Protein AF-A0A960QNX2-F1 (afdb_monomer_lite)

Secondary structure (DSSP, 8-state):
----HHHHHHHHHHHTT----PPPPPPPGGGTTTS-S------HHHHHH-TT---S--HHHHHHHHHHHTGGGT---

Foldseek 3Di:
DDDAPVVLQVLLCVLVVHDDDDDDDDDDPVCVVVDDRDDDDDCPVVCVVCVPDDDPDDSSRVSSCCNNVDVVVVNDD

Sequence (77 aa):
EANTWNAMAKHVFKAMGKKENIEYVPMPEDLVGKYQNYTCAEMDKFRQHALDYKAEFTFETAIEDYVTHYLLKDERW

Structure (mmCIF, N/CA/C/O backbone):
data_AF-A0A960QNX2-F1
#
_entry.id   AF-A0A960QNX2-F1
#
loop_
_atom_site.group_PDB
_atom_site.id
_atom_site.type_symbol
_atom_site.label_atom_id
_atom_site.label_alt_id
_atom_site.label_comp_id
_atom_site.label_asym_id
_atom_site.label_entity_id
_atom_site.label_seq_id
_atom_site.pdbx_PDB_ins_code
_atom_site.Cartn_x
_atom_site.Cartn_y
_atom_site.Cartn_z
_atom_site.occupancy
_atom_site.B_iso_or_equiv
_atom_site.auth_seq_id
_atom_site.auth_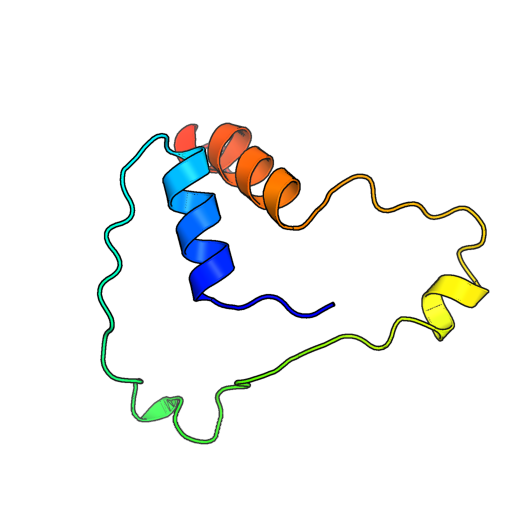comp_id
_atom_site.auth_asym_id
_atom_site.auth_atom_id
_atom_site.pdbx_PDB_model_num
ATOM 1 N N . GLU A 1 1 ? 11.411 -0.166 -4.549 1.00 85.38 1 GLU A N 1
ATOM 2 C CA . GLU A 1 1 ? 11.207 -1.538 -4.038 1.00 85.38 1 GLU A CA 1
ATOM 3 C C . GLU A 1 1 ? 9.718 -1.844 -3.988 1.00 85.38 1 GLU A C 1
ATOM 5 O O . GLU A 1 1 ? 8.925 -0.911 -4.093 1.00 85.38 1 GLU A O 1
ATOM 10 N N . ALA A 1 2 ? 9.341 -3.116 -3.876 1.00 93.50 2 ALA A N 1
ATOM 11 C CA . ALA A 1 2 ? 7.945 -3.514 -3.721 1.00 93.50 2 ALA A CA 1
ATOM 12 C C . ALA A 1 2 ? 7.569 -3.582 -2.236 1.00 93.50 2 ALA A C 1
ATOM 14 O O . ALA A 1 2 ? 8.358 -4.054 -1.421 1.00 93.50 2 ALA A O 1
ATOM 15 N N . ASN A 1 3 ? 6.3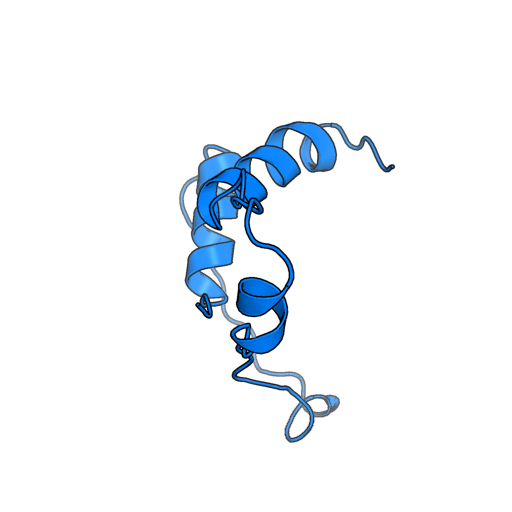51 -3.156 -1.905 1.00 95.50 3 ASN A N 1
ATOM 16 C CA . ASN A 1 3 ? 5.789 -3.239 -0.559 1.00 95.50 3 ASN A CA 1
ATOM 17 C C . ASN A 1 3 ? 4.622 -4.231 -0.524 1.00 95.50 3 ASN A C 1
ATOM 19 O O . ASN A 1 3 ? 3.981 -4.492 -1.540 1.00 95.50 3 ASN A O 1
ATOM 23 N N . THR A 1 4 ? 4.347 -4.795 0.653 1.00 96.62 4 THR A N 1
ATOM 24 C CA . THR A 1 4 ? 3.245 -5.754 0.831 1.00 96.62 4 THR A CA 1
ATOM 25 C C . THR A 1 4 ? 1.925 -5.046 1.135 1.00 96.62 4 THR A C 1
ATOM 27 O O . THR A 1 4 ? 1.910 -3.968 1.733 1.00 96.62 4 THR A O 1
ATOM 30 N N . TRP A 1 5 ? 0.804 -5.702 0.822 1.00 95.69 5 TRP A N 1
ATOM 31 C CA . TRP A 1 5 ? -0.531 -5.252 1.240 1.00 95.69 5 TRP A CA 1
ATOM 32 C C . TRP A 1 5 ? -0.646 -5.075 2.756 1.00 95.69 5 TRP A C 1
ATOM 34 O O . TRP A 1 5 ? -1.252 -4.114 3.225 1.00 95.69 5 TRP A O 1
ATOM 44 N N . ASN A 1 6 ? 0.004 -5.950 3.527 1.00 96.62 6 ASN A N 1
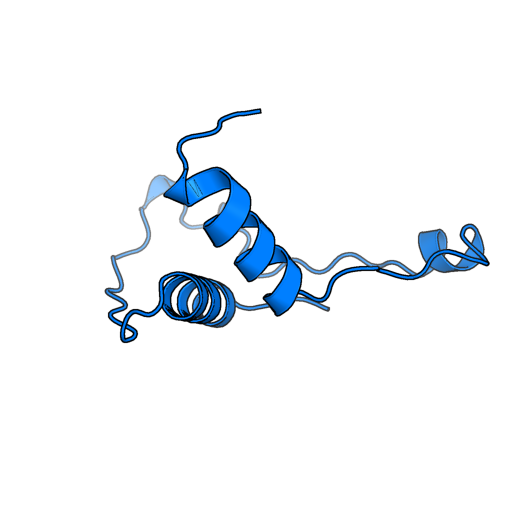ATOM 45 C CA . ASN A 1 6 ? 0.018 -5.851 4.982 1.00 96.62 6 ASN A CA 1
ATOM 46 C C . ASN A 1 6 ? 0.765 -4.604 5.463 1.00 96.62 6 ASN A C 1
ATOM 48 O O . ASN A 1 6 ? 0.278 -3.931 6.363 1.00 96.62 6 ASN A O 1
ATOM 52 N N . ALA A 1 7 ? 1.913 -4.265 4.867 1.00 96.44 7 ALA A N 1
ATOM 53 C CA . ALA A 1 7 ? 2.621 -3.029 5.205 1.00 96.44 7 ALA A CA 1
ATOM 54 C C . ALA A 1 7 ? 1.741 -1.803 4.926 1.00 96.44 7 ALA A C 1
ATOM 56 O O . ALA A 1 7 ? 1.578 -0.952 5.798 1.00 96.44 7 ALA A O 1
ATOM 57 N N . ME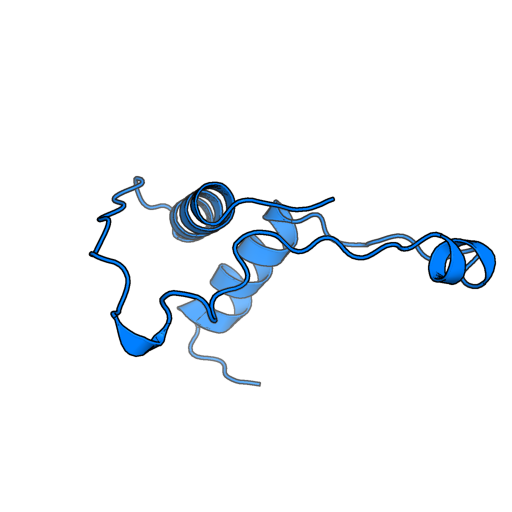T A 1 8 ? 1.092 -1.766 3.757 1.00 96.62 8 MET A N 1
ATOM 58 C CA . MET A 1 8 ? 0.159 -0.695 3.402 1.00 96.62 8 MET A CA 1
ATOM 59 C C . MET A 1 8 ? -0.964 -0.552 4.438 1.00 96.62 8 MET A C 1
ATOM 61 O O . MET A 1 8 ? -1.170 0.534 4.974 1.00 96.62 8 MET A O 1
ATOM 65 N N . ALA A 1 9 ? -1.652 -1.651 4.768 1.00 96.69 9 ALA A N 1
ATOM 66 C CA . ALA A 1 9 ? -2.751 -1.647 5.731 1.00 96.69 9 ALA A CA 1
ATOM 67 C C . ALA A 1 9 ? -2.308 -1.127 7.109 1.00 96.69 9 ALA A C 1
ATOM 69 O O . ALA A 1 9 ? -2.999 -0.303 7.708 1.00 96.69 9 ALA A O 1
ATOM 70 N N . LYS A 1 10 ? -1.132 -1.545 7.592 1.00 96.94 10 LYS A N 1
ATOM 71 C CA . LYS A 1 10 ? -0.567 -1.065 8.862 1.00 96.94 10 LYS A CA 1
ATOM 72 C C . LYS A 1 10 ? -0.314 0.437 8.858 1.00 96.94 10 LYS A C 1
ATOM 74 O O . LYS A 1 10 ? -0.693 1.112 9.813 1.00 96.94 10 LYS A O 1
ATOM 79 N N . HIS A 1 11 ? 0.278 0.970 7.788 1.00 97.00 11 HIS A N 1
ATOM 80 C CA . HIS A 1 11 ? 0.509 2.411 7.671 1.00 97.00 11 HIS A CA 1
ATOM 81 C C . HIS A 1 11 ? -0.804 3.197 7.609 1.00 97.00 11 HIS A C 1
ATOM 83 O O . HIS A 1 11 ? -0.895 4.250 8.229 1.00 97.00 11 HIS A O 1
ATOM 89 N N . VAL A 1 12 ? -1.851 2.661 6.972 1.00 96.69 12 VAL A N 1
ATOM 90 C CA . VAL A 1 12 ? -3.192 3.271 6.998 1.00 96.69 12 VAL A CA 1
ATOM 91 C C . VAL A 1 12 ? -3.757 3.310 8.424 1.00 96.69 12 VAL A C 1
ATOM 93 O O . VAL A 1 12 ? -4.176 4.371 8.880 1.00 96.69 12 VAL A O 1
ATOM 96 N N . PHE A 1 13 ? -3.723 2.198 9.172 1.00 97.06 13 PHE A N 1
ATOM 97 C CA . PHE A 1 13 ? -4.163 2.181 10.578 1.00 97.06 13 PHE A CA 1
ATOM 98 C C . PHE A 1 13 ? -3.379 3.176 11.438 1.00 97.06 13 PHE A C 1
ATOM 100 O O . PHE A 1 13 ? -3.976 3.914 12.228 1.00 97.06 13 PHE A O 1
ATOM 107 N N . LYS A 1 14 ? -2.056 3.228 11.244 1.00 96.44 14 LYS A N 1
ATOM 108 C CA . LYS A 1 14 ? -1.164 4.167 11.926 1.00 96.44 14 LYS A CA 1
ATOM 109 C C . LYS A 1 14 ? -1.531 5.619 11.613 1.00 96.44 14 LYS A C 1
ATOM 111 O O . LYS A 1 14 ? -1.692 6.396 12.548 1.00 96.44 14 LYS A O 1
ATOM 116 N N . ALA A 1 15 ? -1.733 5.963 10.340 1.00 95.75 15 ALA A N 1
ATOM 117 C CA . ALA A 1 15 ? -2.128 7.304 9.902 1.00 95.75 15 ALA A CA 1
ATOM 118 C C . ALA A 1 15 ? -3.491 7.731 10.473 1.00 95.75 15 ALA A C 1
ATOM 120 O O . ALA A 1 15 ? -3.715 8.899 10.772 1.00 95.75 15 ALA A O 1
ATOM 121 N N . MET A 1 16 ? -4.396 6.774 10.694 1.00 94.75 16 MET A N 1
ATOM 122 C CA . MET A 1 16 ? -5.682 7.013 11.356 1.00 94.75 16 MET A CA 1
ATOM 123 C C . MET A 1 16 ? -5.595 7.056 12.892 1.00 94.75 16 MET A C 1
ATOM 125 O O . MET A 1 16 ? -6.621 7.255 13.545 1.00 94.75 16 MET A O 1
ATOM 129 N N . GLY A 1 17 ? -4.426 6.805 13.493 1.00 95.50 17 GLY A N 1
ATOM 130 C CA . GLY A 1 17 ? -4.260 6.709 14.947 1.00 95.50 17 GLY A CA 1
ATOM 131 C C . GLY A 1 17 ? -5.015 5.533 15.580 1.00 95.50 17 GLY A C 1
ATOM 132 O O . GLY A 1 17 ? -5.405 5.597 16.747 1.00 95.50 17 GLY A O 1
ATOM 133 N N . LYS A 1 18 ? -5.269 4.462 14.818 1.00 95.69 18 LYS A N 1
ATOM 134 C CA . LYS A 1 18 ? -6.039 3.289 15.257 1.00 95.69 18 LYS A CA 1
ATOM 135 C C . LYS A 1 18 ? -5.138 2.072 15.432 1.00 95.69 18 LYS A C 1
ATOM 137 O O . LYS A 1 18 ? -4.124 1.920 14.759 1.00 95.69 18 LYS A O 1
ATOM 142 N N . LYS A 1 19 ? -5.535 1.167 16.332 1.00 96.31 19 LYS A N 1
ATOM 143 C CA . LYS A 1 19 ? -4.893 -0.149 16.441 1.00 96.31 19 LYS A CA 1
ATOM 144 C C . LYS A 1 19 ? -5.176 -0.966 15.182 1.00 96.31 19 LYS A C 1
ATOM 146 O O . LYS A 1 19 ? -6.295 -0.934 14.674 1.00 96.31 19 LYS A O 1
ATOM 151 N N . GLU A 1 20 ? -4.166 -1.702 14.729 1.00 96.25 20 GLU A N 1
ATOM 152 C CA . GLU A 1 20 ? -4.285 -2.637 13.612 1.00 96.25 20 GLU A CA 1
ATOM 153 C C . GLU A 1 20 ? -5.408 -3.646 13.886 1.00 96.25 20 GLU A C 1
ATOM 155 O O . GLU A 1 20 ? -5.429 -4.294 14.934 1.00 96.25 20 GLU A O 1
ATOM 160 N N . ASN A 1 21 ? -6.338 -3.777 12.942 1.00 96.38 21 ASN A N 1
ATOM 161 C CA . ASN A 1 21 ? -7.392 -4.786 12.980 1.00 96.38 21 ASN A CA 1
ATOM 162 C C . ASN A 1 21 ? -7.664 -5.285 11.556 1.00 96.38 21 ASN A C 1
ATOM 164 O O . ASN A 1 21 ? -8.537 -4.762 10.866 1.00 96.38 21 ASN A O 1
ATOM 168 N N . ILE A 1 22 ? -6.844 -6.228 11.088 1.00 96.50 22 ILE A N 1
ATOM 169 C CA . ILE A 1 22 ? -6.870 -6.723 9.706 1.00 96.50 22 ILE A CA 1
ATOM 170 C C . ILE A 1 22 ? -7.636 -8.046 9.660 1.00 96.50 22 ILE A C 1
ATOM 172 O O . ILE A 1 22 ? -7.240 -9.015 10.307 1.00 96.50 22 ILE A O 1
ATOM 176 N N . GLU A 1 23 ? -8.693 -8.090 8.854 1.00 97.06 23 GLU A N 1
ATOM 177 C CA . GLU A 1 23 ? -9.434 -9.306 8.524 1.00 97.06 23 GLU A CA 1
ATOM 178 C C . GLU A 1 23 ? -9.062 -9.769 7.111 1.00 97.06 23 GLU A C 1
ATOM 180 O O . GLU A 1 23 ? -9.014 -8.969 6.175 1.00 97.06 23 GLU A O 1
ATOM 185 N N . TYR A 1 24 ? -8.786 -11.063 6.959 1.00 96.38 24 TYR A N 1
ATOM 186 C CA . TYR A 1 24 ? -8.488 -11.663 5.662 1.00 96.38 24 TYR A CA 1
ATOM 187 C C . TYR A 1 24 ? -9.745 -12.313 5.109 1.00 96.38 24 TYR A C 1
ATOM 189 O O . TYR A 1 24 ? -10.344 -13.171 5.754 1.00 96.38 24 TYR A O 1
ATOM 197 N N . VAL A 1 25 ? -10.102 -11.939 3.888 1.00 94.94 25 VAL A N 1
ATOM 198 C CA . VAL A 1 25 ? -11.209 -12.549 3.153 1.00 94.94 25 VAL A CA 1
ATOM 199 C C . VAL A 1 25 ? -10.671 -13.520 2.097 1.00 94.94 25 VAL A C 1
ATOM 201 O O . VAL A 1 25 ? -9.552 -13.328 1.608 1.00 94.94 25 VAL A O 1
ATOM 204 N N . PRO A 1 26 ? -11.433 -14.566 1.727 1.00 95.25 26 PRO A N 1
ATOM 205 C CA . PRO A 1 26 ? -11.066 -15.439 0.619 1.00 95.25 26 PRO A CA 1
ATOM 206 C C . PRO A 1 26 ? -10.862 -14.647 -0.676 1.00 95.25 26 PRO A C 1
ATOM 208 O O . PRO A 1 26 ? -11.587 -13.688 -0.949 1.00 95.25 26 PRO A O 1
ATOM 211 N N . MET A 1 27 ? -9.887 -15.063 -1.486 1.00 92.25 27 MET A N 1
ATOM 212 C CA . MET A 1 27 ? -9.670 -14.467 -2.803 1.00 92.25 27 MET A CA 1
ATOM 213 C C . MET A 1 27 ? -10.898 -14.722 -3.694 1.00 92.25 27 MET A C 1
ATOM 215 O O . MET A 1 27 ? -11.296 -15.881 -3.827 1.00 92.25 27 MET A O 1
ATOM 219 N N . PRO A 1 28 ? -11.477 -13.682 -4.321 1.00 94.81 28 PRO A N 1
ATOM 220 C CA . PRO A 1 28 ? -12.549 -13.849 -5.296 1.00 94.81 28 PRO A CA 1
ATOM 221 C C . PRO A 1 28 ? -12.136 -14.779 -6.444 1.00 94.81 28 PRO A C 1
ATOM 223 O O . PRO A 1 28 ? -11.035 -14.649 -6.982 1.00 94.81 28 PRO A O 1
ATOM 226 N N . GLU A 1 29 ? -13.012 -15.714 -6.824 1.00 94.12 29 GLU A N 1
ATOM 227 C CA . GLU A 1 29 ? -12.712 -16.744 -7.834 1.00 94.12 29 GLU A CA 1
ATOM 228 C C . GLU A 1 29 ? -12.359 -16.153 -9.207 1.00 94.12 29 GLU A C 1
ATOM 230 O O . GLU A 1 29 ? -11.509 -16.679 -9.922 1.00 94.12 29 GLU A O 1
ATOM 235 N N . ASP A 1 30 ? -12.969 -15.027 -9.570 1.00 94.81 30 ASP A N 1
ATOM 236 C CA . ASP A 1 30 ? -12.764 -14.332 -10.841 1.00 94.81 30 ASP A CA 1
ATOM 237 C C . ASP A 1 30 ? -11.374 -13.688 -10.979 1.00 94.81 30 ASP A C 1
ATOM 239 O O . ASP A 1 30 ? -10.901 -13.485 -12.108 1.00 94.81 30 ASP A O 1
ATOM 243 N N . LEU A 1 31 ? -10.719 -13.408 -9.846 1.00 92.81 31 LEU A N 1
ATOM 244 C CA . LEU A 1 31 ? -9.356 -12.884 -9.755 1.00 92.81 31 LEU A CA 1
ATOM 245 C C . LEU A 1 31 ? -8.294 -13.990 -9.722 1.00 92.81 31 LEU A C 1
ATOM 247 O O . LEU A 1 31 ? -7.120 -13.718 -10.002 1.00 92.81 31 LEU A O 1
ATOM 251 N N . VAL A 1 32 ? -8.673 -15.236 -9.428 1.00 90.75 32 VAL A N 1
ATOM 252 C CA . VAL A 1 32 ? -7.737 -16.366 -9.403 1.00 90.75 32 VAL A CA 1
ATOM 253 C C . VAL A 1 32 ? -7.113 -16.541 -10.792 1.00 90.75 32 VAL A C 1
ATOM 255 O O . VAL A 1 32 ? -7.795 -16.630 -11.810 1.00 90.75 32 VAL A O 1
ATOM 258 N N . GLY A 1 33 ? -5.779 -16.534 -10.851 1.00 92.19 33 GLY A N 1
ATOM 259 C CA . GLY A 1 33 ? -5.013 -16.624 -12.101 1.00 92.19 33 GLY A CA 1
ATOM 260 C C . GLY A 1 33 ? -4.895 -15.319 -12.901 1.00 92.19 33 GLY A C 1
ATOM 261 O O . GLY A 1 33 ? -4.109 -15.268 -13.843 1.00 92.19 33 GLY A O 1
ATOM 262 N N . LYS A 1 34 ? -5.615 -14.257 -12.519 1.00 94.88 34 LYS A N 1
ATOM 263 C CA . LYS A 1 34 ? -5.519 -12.917 -13.134 1.00 94.88 34 LYS A CA 1
ATOM 264 C C . LYS A 1 34 ? -4.891 -11.879 -12.208 1.00 94.88 34 LYS A C 1
ATOM 266 O O . LYS A 1 34 ? -4.475 -10.818 -12.664 1.00 94.88 34 LYS A O 1
ATOM 271 N N . TYR A 1 35 ? -4.829 -12.172 -10.913 1.00 93.62 35 TYR A N 1
ATOM 272 C CA . TYR A 1 35 ? -4.287 -11.266 -9.915 1.00 93.62 35 TYR A CA 1
ATOM 273 C C . TYR A 1 35 ? -2.755 -11.241 -9.935 1.00 93.62 35 TYR A C 1
ATOM 275 O O . TYR A 1 35 ? -2.093 -12.277 -9.822 1.00 93.62 35 TYR A O 1
ATOM 283 N N . GLN A 1 36 ? -2.176 -10.044 -10.035 1.00 95.00 36 GLN A N 1
ATOM 284 C CA . GLN A 1 36 ? -0.730 -9.873 -9.977 1.00 95.00 36 GLN A CA 1
ATOM 285 C C . GLN A 1 36 ? -0.258 -9.828 -8.516 1.00 95.00 36 GLN A C 1
ATOM 287 O O . GLN A 1 36 ? -0.281 -8.786 -7.869 1.00 95.00 36 GLN A O 1
ATOM 292 N N . ASN A 1 37 ? 0.206 -10.970 -8.003 1.00 92.62 37 ASN A N 1
ATOM 293 C CA . ASN A 1 37 ? 0.668 -11.098 -6.613 1.00 92.62 37 ASN A CA 1
ATOM 294 C C . ASN A 1 37 ? 1.966 -10.328 -6.306 1.00 92.62 37 ASN A C 1
ATOM 296 O O . ASN A 1 37 ? 2.257 -10.060 -5.143 1.00 92.62 37 ASN A O 1
ATOM 300 N N . TYR A 1 38 ? 2.758 -9.997 -7.329 1.00 95.94 38 TYR A N 1
ATOM 301 C CA . TYR A 1 38 ? 3.997 -9.240 -7.174 1.00 95.94 38 TYR A CA 1
ATOM 302 C C . TYR A 1 38 ? 4.237 -8.314 -8.361 1.00 95.94 38 TYR A C 1
ATOM 304 O O . TYR A 1 38 ? 4.203 -8.730 -9.524 1.00 95.94 38 TYR A O 1
ATOM 312 N N . THR A 1 39 ? 4.515 -7.052 -8.056 1.00 95.00 39 THR A N 1
ATOM 313 C CA . THR A 1 39 ? 4.895 -6.043 -9.039 1.00 95.00 39 THR A CA 1
ATOM 314 C C . THR A 1 39 ? 6.057 -5.236 -8.463 1.00 95.00 39 THR A C 1
ATOM 316 O O . THR A 1 39 ? 6.052 -4.862 -7.291 1.00 95.00 39 THR A O 1
ATOM 319 N N . CYS A 1 40 ? 7.091 -5.005 -9.268 1.00 95.25 40 CYS A N 1
ATOM 320 C CA . CYS A 1 40 ? 8.187 -4.110 -8.918 1.00 95.25 40 CYS A CA 1
ATOM 321 C C . CYS A 1 40 ? 8.710 -3.476 -10.201 1.00 95.25 40 CYS A C 1
ATOM 323 O O . CYS A 1 40 ? 9.173 -4.183 -11.094 1.00 95.25 40 CYS A O 1
ATOM 325 N N . ALA A 1 41 ? 8.620 -2.151 -10.299 1.00 93.62 41 ALA A N 1
ATOM 326 C CA . ALA A 1 41 ? 9.127 -1.434 -11.458 1.00 93.62 41 ALA A CA 1
ATOM 327 C C . ALA A 1 41 ? 10.663 -1.478 -11.490 1.00 93.62 41 ALA A C 1
ATOM 329 O O . ALA A 1 41 ? 11.328 -1.209 -10.484 1.00 93.62 41 ALA A O 1
ATOM 330 N N . GLU A 1 42 ? 11.215 -1.794 -12.660 1.00 94.62 42 GLU A N 1
ATOM 331 C CA . GLU A 1 42 ? 12.632 -1.619 -12.964 1.00 94.62 42 GLU A CA 1
ATOM 332 C C . GLU A 1 42 ? 12.845 -0.155 -13.359 1.00 94.62 42 GLU A C 1
ATOM 334 O O . GLU A 1 42 ? 12.200 0.363 -14.269 1.00 94.62 42 GLU A O 1
ATOM 339 N N . MET A 1 43 ? 13.678 0.541 -12.590 1.00 91.62 43 MET A N 1
ATOM 340 C CA . MET A 1 43 ? 13.775 2.002 -12.627 1.00 91.62 43 MET A CA 1
ATOM 341 C C . MET A 1 43 ? 15.137 2.475 -13.146 1.00 91.62 43 MET A C 1
ATOM 343 O O . MET A 1 43 ? 15.442 3.663 -13.029 1.00 91.62 43 MET A O 1
ATOM 347 N 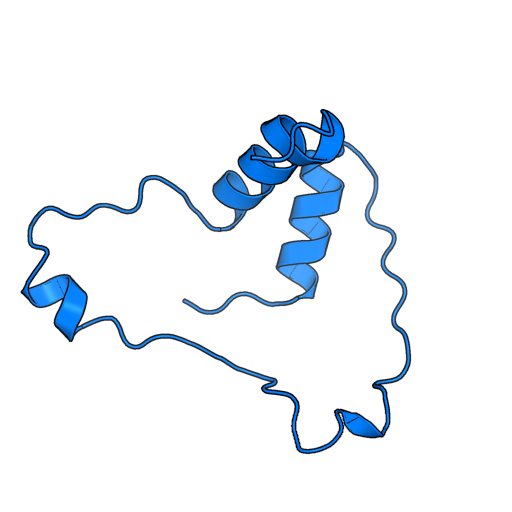N . ASP A 1 44 ? 15.974 1.590 -13.699 1.00 91.56 44 ASP A N 1
ATOM 348 C CA . ASP A 1 44 ? 17.345 1.949 -14.078 1.00 91.56 44 ASP A CA 1
ATOM 349 C C . ASP A 1 44 ? 17.345 2.933 -15.243 1.00 91.56 44 ASP A C 1
ATOM 351 O O . ASP A 1 44 ? 18.040 3.947 -15.186 1.00 91.56 44 ASP A O 1
ATOM 355 N N . LYS A 1 45 ? 16.478 2.717 -16.239 1.00 92.75 45 LYS A N 1
ATOM 356 C CA . LYS A 1 45 ? 16.293 3.666 -17.351 1.00 92.75 45 LYS A CA 1
ATOM 357 C C . LYS A 1 45 ? 15.866 5.050 -16.868 1.00 92.75 45 LYS A C 1
ATOM 359 O O . LYS A 1 45 ? 16.421 6.053 -17.301 1.00 92.75 45 LYS A O 1
ATOM 364 N N . PHE A 1 46 ? 14.897 5.116 -15.955 1.00 91.12 46 PHE A N 1
ATOM 365 C CA . PHE A 1 46 ? 14.434 6.392 -15.409 1.00 91.12 46 PHE A CA 1
ATOM 366 C C . PHE A 1 46 ? 15.558 7.107 -14.649 1.00 91.12 46 PHE A C 1
ATOM 368 O O . PHE A 1 46 ? 15.829 8.276 -14.913 1.00 91.12 46 PHE A O 1
ATOM 375 N N . ARG A 1 47 ? 16.269 6.389 -13.770 1.00 88.88 47 ARG A N 1
ATOM 376 C CA . ARG A 1 47 ? 17.383 6.940 -12.985 1.00 88.88 47 ARG A CA 1
ATOM 377 C C . ARG A 1 47 ? 18.533 7.459 -13.849 1.00 88.88 47 ARG A C 1
ATOM 379 O O . ARG A 1 47 ? 19.154 8.445 -13.477 1.00 88.88 47 ARG A O 1
ATOM 386 N N . GLN A 1 48 ? 18.807 6.830 -14.993 1.00 90.19 48 GLN A N 1
ATOM 387 C CA . GLN A 1 48 ? 19.850 7.289 -15.920 1.00 90.19 48 GLN A CA 1
ATOM 388 C C . GLN A 1 48 ? 19.524 8.641 -16.568 1.00 90.19 48 GLN A C 1
ATOM 390 O O . GLN A 1 48 ? 20.435 9.419 -16.840 1.00 90.19 48 GLN A O 1
ATOM 395 N N . HIS A 1 49 ? 18.244 8.929 -16.818 1.00 92.44 49 HIS A N 1
ATOM 396 C CA . HIS A 1 49 ? 17.820 10.163 -17.488 1.00 92.44 49 HIS A CA 1
ATOM 397 C C . HIS A 1 49 ? 17.382 11.270 -16.521 1.00 92.44 49 HIS A C 1
ATOM 399 O O . HIS A 1 49 ? 17.444 12.446 -16.873 1.00 92.44 49 HIS A O 1
ATOM 405 N N . ALA A 1 50 ? 16.965 10.919 -15.306 1.00 86.00 50 ALA A N 1
ATOM 406 C CA . ALA A 1 50 ? 16.474 11.852 -14.296 1.00 86.00 50 ALA A CA 1
ATOM 407 C C . ALA A 1 50 ? 17.556 12.161 -13.244 1.00 86.00 50 ALA A C 1
ATOM 409 O O . ALA A 1 50 ? 17.379 11.864 -12.064 1.00 86.00 50 ALA A O 1
ATOM 410 N N . LEU A 1 51 ? 18.680 12.742 -13.689 1.00 74.56 51 LEU A N 1
ATOM 411 C CA . LEU A 1 51 ? 19.922 12.915 -12.911 1.00 74.56 51 LEU A CA 1
ATOM 412 C C . LEU A 1 51 ? 19.751 13.623 -11.550 1.00 74.56 51 LEU A C 1
ATOM 414 O O . LEU A 1 51 ? 20.530 13.356 -10.639 1.00 74.56 51 LEU A O 1
ATOM 418 N N . ASP A 1 52 ? 18.708 14.443 -11.386 1.00 83.62 52 ASP A N 1
ATOM 419 C CA . ASP A 1 52 ? 18.436 15.200 -10.154 1.00 83.62 52 ASP A CA 1
ATOM 420 C C . ASP A 1 52 ? 17.133 14.795 -9.443 1.00 83.62 52 ASP A C 1
ATOM 422 O O . ASP A 1 52 ? 16.728 15.428 -8.466 1.00 83.62 52 ASP A O 1
ATOM 426 N N . TYR A 1 53 ? 16.453 13.738 -9.901 1.00 83.50 53 TYR A N 1
ATOM 427 C CA . TYR A 1 53 ? 15.212 13.306 -9.263 1.00 83.50 53 TYR A CA 1
ATOM 428 C C . TYR A 1 53 ? 15.490 12.635 -7.916 1.00 83.50 53 TYR A C 1
ATOM 430 O O . TYR A 1 53 ? 16.143 11.591 -7.832 1.00 83.50 53 TYR A O 1
ATOM 438 N N . LYS A 1 54 ? 14.918 13.203 -6.854 1.00 82.75 54 LYS A N 1
ATOM 439 C CA . LYS A 1 54 ? 14.846 12.590 -5.529 1.00 82.75 54 LYS A CA 1
ATOM 440 C C . LYS A 1 54 ? 13.386 12.372 -5.179 1.00 82.75 54 LYS A C 1
ATOM 442 O O . LYS A 1 54 ? 12.582 13.291 -5.284 1.00 82.75 54 LYS A O 1
ATOM 447 N N . ALA A 1 55 ? 13.052 11.155 -4.764 1.00 82.31 55 ALA A N 1
ATOM 448 C CA . ALA A 1 55 ? 11.726 10.883 -4.235 1.00 82.31 55 ALA A CA 1
ATOM 449 C C . ALA A 1 55 ? 11.532 11.699 -2.948 1.00 82.31 55 ALA A C 1
ATOM 451 O O . ALA A 1 55 ? 12.292 11.538 -1.994 1.00 82.31 55 ALA A O 1
ATOM 452 N N . GLU A 1 56 ? 10.533 12.577 -2.941 1.00 84.50 56 GLU A N 1
ATOM 453 C CA . GLU A 1 56 ? 10.195 13.414 -1.780 1.00 84.50 56 GLU A CA 1
ATOM 454 C C . GLU A 1 56 ? 9.450 12.627 -0.695 1.00 84.50 56 GLU A C 1
ATOM 456 O O . GLU A 1 56 ? 9.436 13.019 0.469 1.00 84.50 56 GLU A O 1
ATOM 461 N N . PHE A 1 57 ? 8.881 11.477 -1.063 1.00 88.38 57 PHE A N 1
ATOM 462 C CA . PHE A 1 57 ? 8.106 10.629 -0.173 1.00 88.38 57 PHE A CA 1
ATOM 463 C C . PHE A 1 57 ? 8.695 9.227 -0.072 1.00 88.38 57 PHE A C 1
ATOM 465 O O . PHE A 1 57 ? 9.187 8.653 -1.049 1.00 88.38 57 PHE A O 1
ATOM 472 N N . THR A 1 58 ? 8.586 8.651 1.121 1.00 93.19 58 THR A N 1
ATOM 473 C CA . THR A 1 58 ? 8.719 7.212 1.326 1.00 93.19 58 THR A CA 1
ATOM 474 C C . THR A 1 58 ? 7.343 6.564 1.197 1.00 93.19 58 THR A C 1
ATOM 476 O O . THR A 1 58 ? 6.317 7.243 1.165 1.00 93.19 58 THR A O 1
ATOM 479 N N . PHE A 1 59 ? 7.305 5.232 1.141 1.00 94.06 59 PHE A N 1
ATOM 480 C CA . PHE A 1 59 ? 6.037 4.505 1.109 1.00 94.06 59 PHE A CA 1
ATOM 481 C C . PHE A 1 59 ? 5.142 4.844 2.311 1.00 94.06 59 PHE A C 1
ATOM 483 O O . PHE A 1 59 ? 3.947 5.064 2.149 1.00 94.06 59 PHE A O 1
ATOM 490 N N . GLU A 1 60 ? 5.729 4.943 3.505 1.00 94.88 60 GLU A N 1
ATOM 491 C CA . GLU A 1 60 ? 5.000 5.286 4.724 1.00 94.88 60 GLU A CA 1
ATOM 492 C C . GLU A 1 60 ? 4.501 6.735 4.713 1.00 94.88 60 GLU A C 1
ATOM 494 O O . GLU A 1 60 ? 3.318 6.964 4.966 1.00 94.88 60 GLU A O 1
ATOM 499 N N . THR A 1 61 ? 5.362 7.706 4.381 1.00 95.19 61 THR A N 1
ATOM 500 C CA . THR A 1 61 ? 4.972 9.124 4.447 1.00 95.19 61 THR A CA 1
ATOM 501 C C . THR A 1 61 ? 3.955 9.498 3.375 1.00 95.19 61 THR A C 1
ATOM 503 O O . THR A 1 61 ? 3.085 10.322 3.636 1.00 95.19 61 THR A O 1
ATOM 506 N N . ALA A 1 62 ? 4.004 8.859 2.201 1.00 94.69 62 ALA A N 1
ATOM 507 C CA . ALA A 1 62 ? 2.985 9.033 1.167 1.00 94.69 62 ALA A CA 1
ATOM 508 C C . ALA A 1 62 ? 1.601 8.536 1.624 1.00 94.69 62 ALA A C 1
ATOM 510 O O . ALA A 1 62 ? 0.591 9.183 1.356 1.00 94.69 62 ALA A O 1
ATOM 511 N N . ILE A 1 63 ? 1.540 7.392 2.321 1.00 96.25 63 ILE A N 1
ATOM 512 C CA . ILE A 1 63 ? 0.278 6.858 2.859 1.00 96.25 63 ILE A CA 1
ATOM 513 C C . ILE A 1 63 ? -0.266 7.779 3.950 1.00 96.25 63 ILE A C 1
ATOM 515 O O . ILE A 1 63 ? -1.462 8.069 3.963 1.00 96.25 63 ILE A O 1
ATOM 519 N N . GLU A 1 64 ? 0.600 8.228 4.860 1.00 95.50 64 GLU A N 1
ATOM 520 C CA . GLU A 1 64 ? 0.220 9.135 5.942 1.00 95.50 64 GLU A CA 1
ATOM 521 C C . GLU A 1 64 ? -0.363 10.441 5.399 1.00 95.50 64 GLU A C 1
ATOM 523 O O . GLU A 1 64 ? -1.465 10.826 5.798 1.00 95.50 64 GLU A O 1
ATOM 528 N N . ASP A 1 65 ? 0.323 11.072 4.445 1.00 94.31 65 ASP A N 1
ATOM 529 C CA . ASP A 1 65 ? -0.148 12.285 3.780 1.00 94.31 65 ASP A CA 1
ATOM 530 C C . ASP A 1 65 ? -1.518 12.074 3.122 1.00 94.31 65 ASP A C 1
ATOM 532 O O . ASP A 1 65 ? -2.474 12.795 3.412 1.00 94.31 65 ASP A O 1
ATOM 536 N N . TYR A 1 66 ? -1.651 11.020 2.312 1.00 94.62 66 TYR A N 1
ATOM 537 C CA . TYR A 1 66 ? -2.886 10.749 1.584 1.00 94.62 66 TYR A CA 1
ATOM 538 C C . TYR A 1 66 ? -4.082 10.502 2.520 1.00 94.62 66 TYR A C 1
ATOM 540 O O . TYR A 1 66 ? -5.175 11.036 2.313 1.00 94.62 66 TYR A O 1
ATOM 548 N N . VAL A 1 67 ? -3.883 9.721 3.587 1.00 94.69 67 VAL A N 1
ATOM 549 C CA . VAL A 1 67 ? -4.945 9.414 4.555 1.00 94.69 67 VAL A CA 1
ATOM 550 C C . VAL A 1 67 ? -5.352 10.654 5.346 1.00 94.69 67 VAL A C 1
ATOM 552 O O . VAL A 1 67 ? -6.545 10.933 5.483 1.00 94.69 67 VAL A O 1
ATOM 555 N N . THR A 1 68 ? -4.378 11.390 5.878 1.00 93.06 68 THR A N 1
ATOM 556 C CA . THR A 1 68 ? -4.638 12.489 6.818 1.00 93.06 68 THR A CA 1
ATOM 557 C C . THR A 1 68 ? -5.132 13.752 6.127 1.00 93.06 68 THR A C 1
ATOM 559 O O . THR A 1 68 ? -6.038 14.416 6.640 1.00 93.06 68 THR A O 1
ATOM 562 N N . HIS A 1 69 ? -4.575 14.082 4.962 1.00 92.06 69 HIS A N 1
ATOM 563 C CA . HIS A 1 69 ? -4.889 15.326 4.274 1.00 92.06 69 HIS A CA 1
ATOM 564 C C . HIS A 1 69 ? -6.052 15.211 3.293 1.00 92.06 69 HIS A C 1
ATOM 566 O O . HIS A 1 69 ? -6.713 16.224 3.097 1.00 92.06 69 HIS A O 1
ATOM 572 N N . TYR A 1 70 ? -6.350 14.024 2.752 1.00 90.75 70 TYR A N 1
ATOM 573 C CA . TYR A 1 70 ? -7.393 13.858 1.729 1.00 90.75 70 TYR A CA 1
ATOM 574 C C . TYR A 1 70 ? -8.525 12.941 2.203 1.00 90.75 70 TYR A C 1
ATOM 576 O O . TYR A 1 70 ? -9.667 13.372 2.359 1.00 90.75 70 TYR A O 1
ATOM 584 N N . LEU A 1 71 ? -8.212 11.677 2.504 1.00 90.19 71 LEU A N 1
ATOM 585 C CA . LEU A 1 71 ? -9.213 10.635 2.783 1.00 90.19 71 LEU A CA 1
ATOM 586 C C . LEU A 1 71 ? -10.074 10.933 4.015 1.00 90.19 71 LEU A C 1
ATOM 588 O O . LEU A 1 71 ? -11.289 10.765 3.971 1.00 90.19 71 LEU A O 1
ATOM 592 N N . LEU A 1 72 ? -9.461 11.387 5.112 1.00 89.12 72 LEU A N 1
ATOM 593 C CA . LEU A 1 72 ? -10.187 11.731 6.339 1.00 89.12 72 LEU A CA 1
ATOM 594 C C . LEU A 1 72 ? -10.961 13.051 6.242 1.00 89.12 72 LEU A C 1
ATOM 596 O O . LEU A 1 72 ? -11.885 13.260 7.026 1.00 89.12 72 LEU A O 1
ATOM 600 N N . LYS A 1 73 ? -10.597 13.931 5.305 1.00 88.31 73 LYS A N 1
ATOM 601 C CA . LYS A 1 73 ? -11.275 15.216 5.101 1.00 88.31 73 LYS A CA 1
ATOM 602 C C . LYS A 1 73 ? -12.421 15.140 4.087 1.00 88.31 73 LYS A C 1
ATOM 604 O O . LYS A 1 73 ? -13.110 16.135 3.907 1.00 88.31 73 LYS A O 1
ATOM 609 N N . ASP A 1 74 ? -12.615 13.982 3.442 1.00 81.88 74 ASP A N 1
ATOM 610 C CA . ASP A 1 74 ? -13.499 13.786 2.274 1.00 81.88 74 ASP A CA 1
ATOM 611 C C . ASP A 1 74 ? -13.259 14.834 1.167 1.00 81.88 74 ASP A C 1
ATOM 613 O O . ASP A 1 74 ? -14.127 15.125 0.344 1.00 81.88 74 ASP A O 1
ATOM 617 N N . GLU A 1 75 ? -12.047 15.395 1.127 1.00 72.12 75 GLU A N 1
ATOM 618 C CA . GLU A 1 75 ? -11.592 16.265 0.053 1.00 72.12 75 GLU A CA 1
ATOM 619 C C . GLU A 1 75 ? -11.154 15.357 -1.092 1.00 72.12 75 GLU A C 1
ATOM 621 O O . GLU A 1 75 ? -10.063 14.780 -1.101 1.00 72.12 75 GLU A O 1
ATOM 626 N N . ARG A 1 76 ? -12.065 15.168 -2.046 1.00 59.06 76 ARG A N 1
ATOM 627 C CA . ARG A 1 76 ? -11.742 14.543 -3.328 1.00 59.06 76 ARG A CA 1
ATOM 628 C C . ARG A 1 76 ? -11.193 15.629 -4.245 1.00 59.06 76 ARG A C 1
ATOM 630 O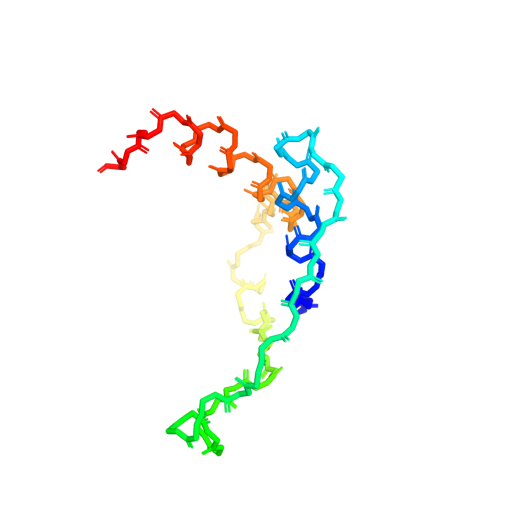 O . ARG A 1 76 ? -11.737 16.729 -4.270 1.00 59.06 76 ARG A O 1
ATOM 637 N N . TRP A 1 77 ? -10.101 15.290 -4.924 1.00 59.84 77 TRP A N 1
ATOM 638 C CA . TRP A 1 77 ? -9.403 16.110 -5.920 1.00 59.84 77 TRP A CA 1
ATOM 639 C C . TRP A 1 77 ? -10.335 16.851 -6.886 1.00 59.84 77 TRP A C 1
ATOM 641 O O . TRP A 1 77 ? -11.360 16.265 -7.312 1.00 59.84 77 TRP A O 1
#

Radius of gyration: 16.24 Å; chains: 1; bounding box: 33×33×34 Å

pLDDT: mean 91.66, std 7.24, range [59.06, 97.06]